Protein AF-S9UKL9-F1 (afdb_monomer_lite)

Foldseek 3Di:
DKFKFFWADWDWDDDVPKTKIKTKGFTDDDPPDPDDDPDPPTDIAMEIEIHPPPPVVVCPVQHDGGFMKMKFADKDFQKDKDFDQPPPDDPPDDDDDDPDPPRPTDIDIHTRIHGYDYPPGMDMHTD

Organism: NCBI:txid28005

Structure (mmCIF, N/CA/C/O backbone):
data_AF-S9UKL9-F1
#
_entry.id   AF-S9UKL9-F1
#
loop_
_atom_site.group_PDB
_atom_site.id
_atom_site.type_symbol
_atom_site.label_atom_id
_atom_site.label_alt_id
_atom_site.label_comp_id
_atom_site.label_asym_id
_atom_site.label_entity_id
_atom_site.label_seq_id
_atom_site.pdbx_PDB_ins_code
_atom_site.Cartn_x
_atom_site.Cartn_y
_atom_site.Cartn_z
_atom_site.occupancy
_atom_site.B_iso_or_equiv
_atom_site.auth_seq_id
_atom_site.auth_comp_id
_atom_site.auth_asym_id
_atom_site.auth_atom_id
_atom_site.pdbx_PDB_model_num
ATOM 1 N N . MET A 1 1 ? 6.974 -9.326 7.980 1.00 85.88 1 MET A N 1
ATOM 2 C CA . MET A 1 1 ? 7.097 -7.996 8.614 1.00 85.88 1 MET A CA 1
ATOM 3 C C . MET A 1 1 ? 5.695 -7.508 8.927 1.00 85.88 1 MET A C 1
ATOM 5 O O . MET A 1 1 ? 4.810 -7.768 8.120 1.00 85.88 1 MET A O 1
ATOM 9 N N . ALA A 1 2 ? 5.496 -6.842 10.062 1.00 92.44 2 ALA A N 1
ATOM 10 C CA . ALA A 1 2 ? 4.245 -6.166 10.374 1.00 92.44 2 ALA A CA 1
ATOM 11 C C . ALA A 1 2 ? 4.522 -4.734 10.846 1.00 92.44 2 ALA A C 1
ATOM 13 O O . ALA A 1 2 ? 5.532 -4.506 11.511 1.00 92.44 2 ALA A O 1
ATOM 14 N N . CYS A 1 3 ? 3.647 -3.795 10.498 1.00 94.75 3 CYS A N 1
ATOM 15 C CA . CYS A 1 3 ? 3.668 -2.431 11.017 1.00 94.75 3 CYS A CA 1
ATOM 16 C C . CYS A 1 3 ? 2.248 -1.888 11.201 1.00 94.75 3 CYS A C 1
ATOM 18 O O . CYS A 1 3 ? 1.284 -2.382 10.609 1.00 94.75 3 CYS A O 1
ATOM 20 N N . ILE A 1 4 ? 2.138 -0.865 12.044 1.00 96.00 4 ILE A N 1
ATOM 21 C CA . ILE A 1 4 ? 0.932 -0.061 12.226 1.00 96.00 4 ILE A CA 1
ATOM 22 C C . ILE A 1 4 ? 1.278 1.359 11.814 1.00 96.00 4 ILE A C 1
ATOM 24 O O . ILE A 1 4 ? 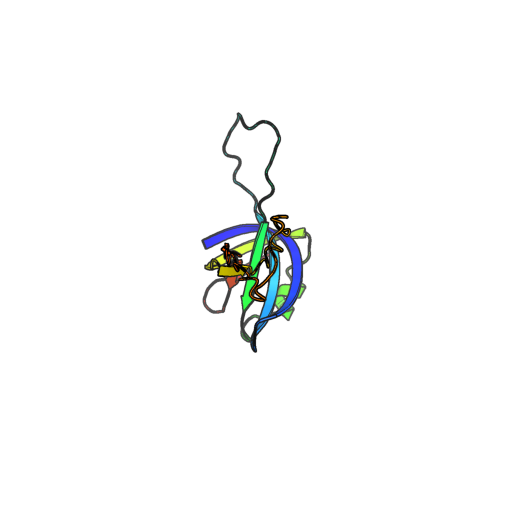2.369 1.851 12.107 1.00 96.00 4 ILE A O 1
ATOM 28 N N . GLY A 1 5 ? 0.357 2.017 11.128 1.00 96.56 5 GLY A N 1
ATOM 29 C CA . GLY A 1 5 ? 0.568 3.393 10.730 1.00 96.56 5 GLY A CA 1
ATOM 30 C C . GLY A 1 5 ? -0.660 4.028 10.117 1.00 96.56 5 GLY A C 1
ATOM 31 O O . GLY A 1 5 ? -1.707 3.397 9.984 1.00 96.56 5 GLY A O 1
ATOM 32 N N . GLN A 1 6 ? -0.514 5.288 9.736 1.00 97.56 6 GLN A N 1
ATOM 33 C CA . GLN A 1 6 ? -1.560 6.060 9.089 1.00 97.56 6 GLN A CA 1
ATOM 34 C C . GLN A 1 6 ? -1.323 6.110 7.580 1.00 97.56 6 GLN A C 1
ATOM 36 O O . GLN A 1 6 ? -0.210 6.374 7.129 1.00 97.56 6 GLN A O 1
ATOM 41 N N . VAL A 1 7 ? -2.367 5.879 6.787 1.00 98.12 7 VAL A N 1
ATOM 42 C CA . VAL A 1 7 ? -2.301 6.025 5.329 1.00 98.12 7 VAL A CA 1
ATOM 43 C C . VAL A 1 7 ? -2.216 7.504 4.969 1.00 98.12 7 VAL A C 1
ATOM 45 O O . VAL A 1 7 ? -3.057 8.294 5.386 1.00 98.12 7 VAL A O 1
ATOM 48 N N . VAL A 1 8 ? -1.220 7.874 4.174 1.00 98.19 8 VAL A N 1
ATOM 49 C CA . VAL A 1 8 ? -0.979 9.256 3.731 1.00 98.19 8 VAL A CA 1
ATOM 50 C C . VAL A 1 8 ? -1.284 9.426 2.248 1.00 98.19 8 VAL A C 1
ATOM 52 O O . VAL A 1 8 ? -1.730 10.491 1.840 1.00 98.19 8 VAL A O 1
ATOM 55 N N . ASP A 1 9 ? -1.112 8.369 1.457 1.00 98.25 9 ASP A N 1
ATOM 56 C CA . ASP A 1 9 ? -1.407 8.393 0.028 1.00 98.25 9 ASP A CA 1
ATOM 57 C C . ASP A 1 9 ? -1.876 7.022 -0.472 1.00 98.25 9 ASP A C 1
ATOM 59 O O . ASP A 1 9 ? -1.535 5.983 0.108 1.00 98.25 9 ASP A O 1
ATOM 63 N N . ILE A 1 10 ? -2.672 7.031 -1.542 1.00 98.06 10 ILE A N 1
ATOM 64 C CA . ILE A 1 10 ? -3.242 5.852 -2.195 1.00 98.06 10 ILE A CA 1
ATOM 65 C C . ILE A 1 10 ? -3.096 6.010 -3.706 1.00 98.06 10 ILE A C 1
ATOM 67 O O . ILE A 1 10 ? -3.619 6.951 -4.297 1.00 98.06 10 ILE A O 1
ATOM 71 N N . GLN A 1 11 ? -2.459 5.034 -4.347 1.00 97.19 11 GLN A N 1
ATOM 72 C CA . GLN A 1 11 ? -2.235 5.037 -5.785 1.00 97.19 11 GLN A CA 1
ATOM 73 C C . GLN A 1 11 ? -2.654 3.712 -6.422 1.00 97.19 11 GLN A C 1
ATOM 75 O O . GLN A 1 11 ? -2.272 2.628 -5.981 1.00 97.19 11 GLN A O 1
ATOM 80 N N . GLU A 1 12 ? -3.390 3.805 -7.524 1.00 95.31 12 GLU A N 1
ATOM 81 C CA . GLU A 1 12 ? -3.663 2.684 -8.417 1.00 95.31 12 GLU A CA 1
ATOM 82 C C . GLU A 1 12 ? -2.726 2.737 -9.624 1.00 95.31 12 GLU A C 1
ATOM 84 O O . GLU A 1 12 ? -2.505 3.796 -10.208 1.00 95.31 12 GLU A O 1
ATOM 89 N N . GLY A 1 13 ? -2.159 1.594 -10.007 1.00 94.12 13 GLY A N 1
ATOM 90 C CA . GLY A 1 13 ? -1.245 1.543 -11.140 1.00 94.12 13 GLY A CA 1
ATOM 91 C C . GLY A 1 13 ? -0.851 0.131 -11.543 1.00 94.12 13 GLY A C 1
ATOM 92 O O . GLY A 1 13 ? -1.511 -0.848 -11.191 1.00 94.12 13 GLY A O 1
ATOM 93 N N . TYR A 1 14 ? 0.248 0.039 -12.288 1.00 93.56 14 TYR A N 1
ATOM 94 C CA . TYR A 1 14 ? 0.787 -1.215 -12.802 1.00 93.56 14 TYR A CA 1
ATOM 95 C C . TYR A 1 14 ? 2.299 -1.280 -12.586 1.00 93.56 14 TYR A C 1
ATOM 97 O O . TYR A 1 14 ? 3.004 -0.279 -12.709 1.00 93.56 14 TYR A O 1
ATOM 105 N N . VAL A 1 15 ? 2.802 -2.476 -12.284 1.00 91.00 15 VAL A N 1
ATOM 106 C CA . VAL A 1 15 ? 4.234 -2.797 -12.279 1.00 91.00 15 VAL A CA 1
ATOM 107 C C . VAL A 1 15 ? 4.437 -3.970 -13.231 1.00 91.00 15 VAL A C 1
ATOM 109 O O . VAL A 1 15 ? 3.997 -5.090 -12.960 1.00 91.00 15 VAL A O 1
ATOM 112 N N . GLY A 1 16 ? 5.063 -3.705 -14.380 1.00 90.38 16 GLY A N 1
ATOM 113 C CA . GLY A 1 16 ? 5.056 -4.647 -15.501 1.00 90.38 16 GLY A CA 1
ATOM 114 C C . GLY A 1 16 ? 3.620 -4.923 -15.958 1.00 90.38 16 GLY A C 1
ATOM 115 O O . GLY A 1 16 ? 2.851 -3.992 -16.170 1.00 90.38 16 GLY A O 1
ATOM 116 N N . ALA A 1 17 ? 3.248 -6.200 -16.059 1.00 90.88 17 ALA A N 1
ATOM 117 C CA . ALA A 1 17 ? 1.888 -6.620 -16.407 1.00 90.88 17 ALA A CA 1
ATOM 118 C C . ALA A 1 17 ? 0.938 -6.741 -15.196 1.00 90.88 17 ALA A C 1
ATOM 120 O O . ALA A 1 17 ? -0.235 -7.054 -15.362 1.00 90.88 17 ALA A O 1
ATOM 121 N N . SER A 1 18 ? 1.426 -6.542 -13.966 1.00 91.38 18 SER A N 1
ATOM 122 C CA . SER A 1 18 ? 0.622 -6.741 -12.755 1.00 91.38 18 SER A CA 1
ATOM 123 C C . SER A 1 18 ? -0.042 -5.446 -12.304 1.00 91.38 18 SER A C 1
ATOM 125 O O . SER A 1 18 ? 0.646 -4.449 -12.084 1.00 91.38 18 SER A O 1
ATOM 127 N N . SER A 1 19 ? -1.362 -5.471 -12.093 1.00 92.69 19 SER A N 1
ATOM 128 C CA . SER A 1 19 ? -2.068 -4.378 -11.417 1.00 92.69 19 SER A CA 1
ATOM 129 C C . SER A 1 19 ? -1.648 -4.293 -9.951 1.00 92.69 19 SER A C 1
ATOM 131 O O . SER A 1 19 ? -1.564 -5.321 -9.266 1.00 92.69 19 SER A O 1
ATOM 133 N N . VAL A 1 20 ? -1.435 -3.076 -9.459 1.00 95.50 20 VAL A N 1
ATOM 134 C CA . VAL A 1 20 ? -0.992 -2.800 -8.092 1.00 95.50 20 VAL A CA 1
ATOM 135 C C . VAL A 1 20 ? -1.873 -1.722 -7.465 1.00 95.50 20 VAL A C 1
ATOM 137 O O . VAL A 1 20 ? -2.192 -0.710 -8.088 1.00 95.50 20 VAL A O 1
ATOM 140 N N . LEU A 1 21 ? -2.249 -1.944 -6.207 1.00 97.12 21 LEU A N 1
ATOM 141 C CA . LEU A 1 21 ? -2.777 -0.911 -5.321 1.00 97.12 21 LEU A CA 1
ATOM 142 C C . LEU A 1 21 ? -1.696 -0.583 -4.288 1.00 97.12 21 LEU A C 1
ATOM 144 O O . LEU A 1 21 ? -1.275 -1.459 -3.527 1.00 97.12 21 LEU A O 1
ATOM 148 N N . GLN A 1 22 ? -1.213 0.652 -4.308 1.00 97.50 22 GLN A N 1
ATOM 149 C CA . GLN A 1 22 ? -0.126 1.131 -3.469 1.00 97.50 22 GLN A CA 1
ATOM 150 C C . GLN A 1 22 ? -0.660 2.076 -2.391 1.00 97.50 22 GLN A C 1
ATOM 152 O O . GLN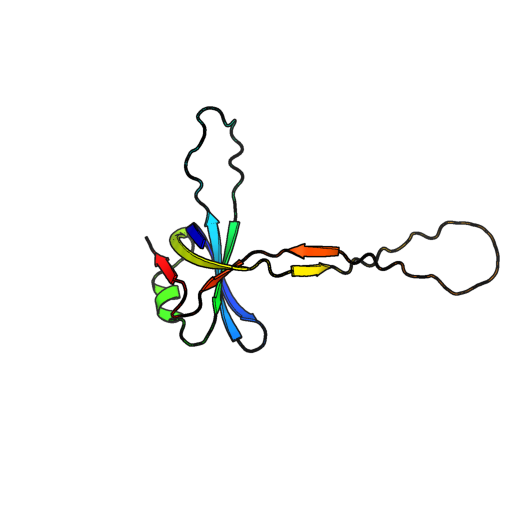 A 1 22 ? -1.487 2.937 -2.673 1.00 97.50 22 GLN A O 1
ATOM 157 N N . PHE A 1 23 ? -0.142 1.935 -1.176 1.00 98.25 23 PHE A N 1
ATOM 158 C CA . PHE A 1 23 ? -0.373 2.851 -0.065 1.00 98.25 23 PHE A CA 1
ATOM 159 C C . PHE A 1 23 ? 0.965 3.407 0.413 1.00 98.25 23 PHE A C 1
ATOM 161 O O . PHE A 1 23 ? 1.949 2.667 0.487 1.00 98.25 23 PHE A O 1
ATOM 168 N N . VAL A 1 24 ? 0.998 4.682 0.781 1.00 98.12 24 VAL A N 1
ATOM 169 C CA . VAL A 1 24 ? 2.084 5.247 1.590 1.00 98.12 24 VAL A CA 1
ATOM 170 C C . VAL A 1 24 ? 1.601 5.278 3.029 1.00 98.12 24 VAL A C 1
ATOM 172 O O . VAL A 1 24 ? 0.569 5.881 3.320 1.00 98.12 24 VAL A O 1
ATOM 175 N N . VAL A 1 25 ? 2.321 4.604 3.920 1.00 97.94 25 VAL A N 1
ATOM 176 C CA . VAL A 1 25 ? 1.957 4.484 5.333 1.00 97.94 25 VAL A CA 1
ATOM 177 C C . VAL A 1 25 ? 3.019 5.169 6.177 1.00 97.94 25 VAL A C 1
ATOM 179 O O . VAL A 1 25 ? 4.185 4.779 6.138 1.00 97.94 25 VAL A O 1
ATOM 182 N N . LYS A 1 26 ? 2.605 6.170 6.953 1.00 97.25 26 LYS A N 1
ATOM 183 C CA . LYS A 1 26 ? 3.415 6.777 8.010 1.00 97.25 26 LYS A CA 1
ATOM 184 C C . LYS A 1 26 ? 3.408 5.847 9.218 1.00 97.25 26 LYS A C 1
ATOM 186 O O . LYS A 1 26 ? 2.351 5.633 9.818 1.00 97.25 26 LYS A O 1
ATOM 191 N N . VAL A 1 27 ? 4.554 5.260 9.541 1.00 94.69 27 VAL A N 1
ATOM 192 C CA . VAL A 1 27 ? 4.693 4.247 10.593 1.00 94.69 27 VAL A CA 1
ATOM 193 C C . VAL A 1 27 ? 4.590 4.913 11.964 1.00 94.69 27 VAL A C 1
ATOM 195 O O . VAL A 1 27 ? 5.123 5.994 12.194 1.00 94.69 27 VAL A O 1
ATOM 198 N N . THR A 1 28 ? 3.857 4.285 12.883 1.00 89.81 28 THR A N 1
ATOM 199 C CA . THR A 1 28 ? 3.820 4.713 14.285 1.00 89.81 28 THR A CA 1
ATOM 200 C C . THR A 1 28 ? 4.910 3.981 15.054 1.00 89.81 28 THR A C 1
ATOM 202 O O . THR A 1 28 ? 4.821 2.768 15.247 1.00 89.81 28 THR A O 1
ATOM 205 N N . GLU A 1 29 ? 5.934 4.706 15.499 1.00 77.88 29 GLU A N 1
ATOM 206 C CA . GLU A 1 29 ? 6.938 4.145 16.398 1.00 77.88 29 GLU A CA 1
ATOM 207 C C . GLU A 1 29 ? 6.358 3.968 17.812 1.00 77.88 29 GLU A C 1
ATOM 209 O O . GLU A 1 29 ? 5.638 4.844 18.308 1.00 77.88 29 GLU A O 1
ATOM 214 N N . PRO A 1 30 ? 6.653 2.851 18.501 1.00 64.56 30 PRO A N 1
ATOM 215 C CA . PRO A 1 30 ? 6.381 2.759 19.925 1.00 64.56 30 PRO A CA 1
ATOM 216 C C . PRO A 1 30 ? 7.244 3.794 20.655 1.00 64.56 30 PRO A C 1
ATOM 218 O O . PRO A 1 30 ? 8.430 3.926 20.373 1.00 64.56 30 PRO A O 1
ATOM 221 N N . VAL A 1 31 ? 6.653 4.526 21.603 1.00 58.38 31 VAL A N 1
ATOM 222 C CA . VAL A 1 31 ? 7.338 5.566 22.387 1.00 58.38 31 VAL A CA 1
ATOM 223 C C . VAL A 1 31 ? 8.475 4.936 23.202 1.00 58.38 31 VAL A C 1
ATOM 225 O O . VAL A 1 31 ? 8.280 4.513 24.338 1.00 58.38 31 VAL A O 1
ATOM 228 N N . SER A 1 32 ? 9.672 4.844 22.625 1.00 58.72 32 SER A N 1
ATOM 229 C CA . SER A 1 32 ? 10.856 4.288 23.277 1.00 58.72 32 SER A CA 1
ATOM 230 C C . SER A 1 32 ? 11.953 5.341 23.403 1.00 58.72 32 SER A C 1
ATOM 232 O O . SER A 1 32 ? 13.004 5.242 22.783 1.00 58.72 32 SER A O 1
ATOM 234 N N . SER A 1 33 ? 11.710 6.378 24.202 1.00 51.31 33 SER A N 1
ATOM 235 C CA . SER A 1 33 ? 12.667 6.864 25.211 1.00 51.31 33 SER A CA 1
ATOM 236 C C . SER A 1 33 ? 12.122 8.126 25.899 1.00 51.31 33 SER A C 1
ATOM 238 O O . SER A 1 33 ? 11.589 9.011 25.231 1.00 51.31 33 SER A O 1
ATOM 240 N N . PRO A 1 34 ? 12.278 8.266 27.228 1.00 55.88 34 PRO A N 1
ATOM 241 C CA . PRO A 1 34 ? 11.916 9.484 27.957 1.00 55.88 34 PRO A CA 1
ATOM 242 C C . PRO A 1 34 ? 12.903 10.655 27.743 1.00 55.88 34 PRO A C 1
ATOM 244 O O . PRO A 1 34 ? 12.807 11.663 28.437 1.00 55.88 34 PRO A O 1
ATOM 247 N N . THR A 1 35 ? 13.847 10.545 26.800 1.00 53.41 35 THR A N 1
ATOM 248 C CA . THR A 1 35 ? 14.955 11.503 26.607 1.00 53.41 35 THR A CA 1
ATOM 249 C C . THR A 1 35 ? 15.140 12.000 25.169 1.00 53.41 35 THR A C 1
ATOM 251 O O . THR A 1 35 ? 16.075 12.756 24.913 1.00 53.41 35 THR A O 1
ATOM 254 N N . ALA A 1 36 ? 14.258 11.650 24.229 1.00 52.03 36 ALA A N 1
ATOM 255 C CA . ALA A 1 36 ? 14.352 12.144 22.857 1.00 52.03 36 ALA A CA 1
ATOM 256 C C . ALA A 1 36 ? 13.843 13.593 22.742 1.00 52.03 36 ALA A C 1
ATOM 258 O O . ALA A 1 36 ? 12.645 13.883 22.754 1.00 52.03 36 ALA A O 1
ATOM 259 N N . THR A 1 37 ? 14.779 14.527 22.610 1.00 50.75 37 THR A N 1
ATOM 260 C CA . THR A 1 37 ? 14.547 15.879 22.100 1.00 50.75 37 THR A CA 1
ATOM 261 C C . THR A 1 37 ? 13.809 15.828 20.759 1.00 50.75 37 THR A C 1
ATOM 263 O O . THR A 1 37 ? 14.379 15.392 19.772 1.00 50.75 37 THR A O 1
ATOM 266 N N . LYS A 1 38 ? 12.543 16.274 20.755 1.00 49.78 38 LYS A N 1
ATOM 267 C CA . LYS A 1 38 ? 11.683 16.742 19.641 1.00 49.78 38 LYS A CA 1
ATOM 268 C C . LYS A 1 38 ? 12.293 16.787 18.223 1.00 49.78 38 LYS A C 1
ATOM 270 O O . LYS A 1 38 ? 12.383 17.843 17.601 1.00 49.78 38 LYS A O 1
ATOM 275 N N . THR A 1 39 ? 12.610 15.641 17.656 1.00 50.16 39 THR A N 1
ATOM 276 C CA . THR A 1 39 ? 12.642 15.443 16.206 1.00 50.16 39 THR A CA 1
ATOM 277 C C . THR A 1 39 ? 12.110 14.037 16.013 1.00 50.16 39 THR A C 1
ATOM 279 O O . THR A 1 39 ? 12.847 13.063 16.054 1.00 50.16 39 THR A O 1
ATOM 282 N N . GLN A 1 40 ? 10.779 13.917 16.020 1.00 61.53 40 GLN A N 1
ATOM 283 C CA . GLN A 1 40 ? 10.135 12.670 15.626 1.00 61.53 40 GLN A CA 1
ATOM 284 C C . GLN A 1 40 ? 10.396 12.538 14.131 1.00 61.53 40 GLN A C 1
ATOM 286 O O . GLN A 1 40 ? 9.721 13.192 13.337 1.00 61.53 40 GLN A O 1
ATOM 291 N N . ASP A 1 41 ? 11.429 11.784 13.771 1.00 75.69 41 ASP A N 1
ATOM 292 C CA . ASP A 1 41 ? 11.676 11.440 12.382 1.00 75.69 41 ASP A CA 1
ATOM 293 C C . ASP A 1 41 ? 10.474 10.625 11.904 1.00 75.69 41 ASP A C 1
ATOM 295 O O . ASP A 1 41 ? 10.159 9.551 12.414 1.00 75.69 41 ASP A O 1
ATOM 299 N N . GLU A 1 42 ? 9.712 11.202 10.982 1.00 88.12 42 GLU A N 1
ATOM 300 C CA . GLU A 1 42 ? 8.542 10.538 10.435 1.00 88.12 42 GLU A CA 1
ATOM 301 C C . GLU A 1 42 ? 9.007 9.457 9.460 1.00 88.12 42 GLU A C 1
ATOM 303 O O . GLU A 1 42 ? 9.525 9.755 8.382 1.00 88.12 42 GLU A O 1
ATOM 308 N N . GLU A 1 43 ? 8.821 8.191 9.828 1.00 92.44 43 GLU A N 1
ATOM 309 C CA . GLU A 1 43 ? 9.140 7.074 8.946 1.00 92.44 43 GLU A CA 1
ATOM 310 C C . GLU A 1 43 ? 7.955 6.749 8.027 1.00 92.44 43 GLU A C 1
ATOM 312 O O . GLU A 1 43 ? 6.808 6.600 8.461 1.00 92.44 43 GLU A O 1
ATOM 317 N N . TYR A 1 44 ? 8.246 6.597 6.736 1.00 95.62 44 TYR A N 1
ATOM 318 C CA . TYR A 1 44 ? 7.268 6.252 5.711 1.00 95.62 44 TYR A CA 1
ATOM 319 C C . TYR A 1 44 ? 7.652 4.945 5.030 1.00 95.62 44 TYR A C 1
ATOM 321 O O . TYR A 1 44 ? 8.797 4.749 4.623 1.00 95.62 44 TYR A O 1
ATOM 329 N N . VAL A 1 45 ? 6.669 4.072 4.828 1.00 96.50 45 VAL A N 1
ATOM 330 C CA . VAL A 1 45 ? 6.844 2.827 4.081 1.00 96.50 45 VAL A CA 1
ATOM 331 C C . VAL A 1 45 ? 5.798 2.698 2.984 1.00 96.50 45 VAL A C 1
ATOM 333 O O . VAL A 1 45 ? 4.616 2.997 3.162 1.00 96.50 45 VAL A O 1
ATOM 336 N N . VAL A 1 46 ? 6.241 2.221 1.824 1.00 97.88 46 VAL A N 1
ATOM 337 C CA . VAL A 1 46 ? 5.359 1.906 0.703 1.00 97.88 46 VAL A CA 1
ATOM 338 C C . VAL A 1 46 ? 4.807 0.495 0.881 1.00 97.88 4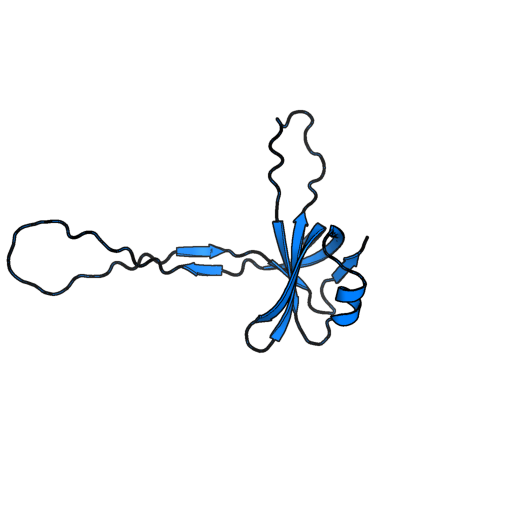6 VAL A C 1
ATOM 340 O O . VAL A 1 46 ? 5.560 -0.460 1.059 1.00 97.88 46 VAL A O 1
ATOM 343 N N . VAL A 1 47 ? 3.493 0.335 0.775 1.00 97.94 47 VAL A N 1
ATOM 344 C CA . VAL A 1 47 ? 2.807 -0.961 0.802 1.00 97.94 47 VAL A CA 1
ATOM 345 C C . VAL A 1 47 ? 2.219 -1.222 -0.576 1.00 97.94 47 VAL A C 1
ATOM 347 O O . VAL A 1 47 ? 1.463 -0.403 -1.086 1.00 97.94 47 VAL A O 1
ATOM 350 N N . ARG A 1 48 ? 2.543 -2.360 -1.192 1.00 97.38 48 ARG A N 1
ATOM 351 C CA . ARG A 1 48 ? 2.031 -2.760 -2.510 1.00 97.38 48 ARG A CA 1
ATOM 352 C C . ARG A 1 48 ? 1.193 -4.018 -2.390 1.00 97.38 48 ARG A C 1
ATOM 354 O O . ARG A 1 48 ? 1.721 -5.096 -2.117 1.00 97.38 48 ARG A O 1
ATOM 361 N N . CYS A 1 49 ? -0.098 -3.883 -2.662 1.00 96.75 49 CYS A N 1
ATOM 362 C CA . CYS A 1 49 ? -0.989 -5.012 -2.875 1.00 96.75 49 CYS A CA 1
ATOM 363 C C . CYS A 1 49 ? -0.901 -5.423 -4.347 1.00 96.75 49 CYS A C 1
ATOM 365 O O . CYS A 1 49 ? -1.277 -4.649 -5.229 1.00 96.75 49 CYS A O 1
ATOM 367 N N . ILE A 1 50 ? -0.369 -6.616 -4.607 1.00 94.12 50 ILE A N 1
ATOM 368 C CA . ILE A 1 50 ? -0.053 -7.108 -5.951 1.00 94.12 50 ILE A CA 1
ATOM 369 C C . ILE A 1 50 ? -0.938 -8.306 -6.296 1.00 94.12 50 ILE A C 1
ATOM 371 O O . ILE A 1 50 ? -1.077 -9.242 -5.505 1.00 94.12 50 ILE A O 1
ATOM 375 N N . GLY A 1 51 ? -1.455 -8.297 -7.524 1.00 87.88 51 GLY A N 1
ATOM 376 C CA . GLY A 1 51 ? -2.159 -9.422 -8.129 1.00 87.88 51 GLY A CA 1
ATOM 377 C C . GLY A 1 51 ? -3.678 -9.276 -8.117 1.00 87.88 51 GLY A C 1
ATOM 378 O O . GLY A 1 51 ? -4.260 -8.538 -7.327 1.00 87.88 51 GLY A O 1
ATOM 379 N N . GLU A 1 52 ? -4.326 -10.022 -9.005 1.00 85.94 52 GLU A N 1
ATOM 380 C CA . GLU A 1 52 ? -5.766 -9.914 -9.283 1.00 85.94 52 GLU A CA 1
ATOM 381 C C . GLU A 1 52 ? -6.652 -10.400 -8.130 1.00 85.94 52 GLU A C 1
ATOM 383 O O . GLU A 1 52 ? -7.806 -10.004 -8.012 1.00 85.94 52 GLU A O 1
ATOM 388 N N . ARG A 1 53 ? -6.106 -11.236 -7.239 1.00 86.31 53 ARG A N 1
ATOM 389 C CA . ARG A 1 53 ? -6.820 -11.739 -6.055 1.00 86.31 53 ARG A CA 1
ATOM 390 C C . ARG A 1 53 ? -6.944 -10.708 -4.936 1.00 86.31 53 ARG A C 1
ATOM 392 O O . ARG A 1 53 ? -7.604 -10.977 -3.937 1.00 86.31 53 ARG A O 1
ATOM 399 N N . VAL A 1 54 ? -6.288 -9.556 -5.063 1.00 89.44 54 VAL A N 1
ATOM 400 C CA . VAL A 1 54 ? -6.441 -8.457 -4.110 1.00 89.44 54 VAL A CA 1
ATOM 401 C C . VAL A 1 54 ? -7.838 -7.854 -4.294 1.00 89.44 54 VAL A C 1
ATOM 403 O O . VAL A 1 54 ? -8.146 -7.378 -5.387 1.00 89.44 54 VAL A O 1
ATOM 406 N N . PRO A 1 55 ? -8.684 -7.799 -3.250 1.00 91.62 55 PRO A N 1
ATOM 407 C CA . PRO A 1 55 ? -10.019 -7.219 -3.352 1.00 91.62 55 PRO A CA 1
ATOM 408 C C . PRO A 1 55 ? -9.948 -5.682 -3.340 1.00 91.62 55 PRO A C 1
ATOM 410 O O . PRO A 1 55 ? -10.311 -5.030 -2.362 1.00 91.62 55 PRO A O 1
ATOM 413 N N . ARG A 1 56 ? -9.453 -5.091 -4.434 1.00 91.50 56 ARG A N 1
ATOM 414 C CA . ARG A 1 56 ? -9.117 -3.657 -4.542 1.00 91.50 56 ARG A CA 1
ATOM 415 C C . ARG A 1 56 ? -10.289 -2.749 -4.184 1.00 91.50 56 ARG A C 1
ATOM 417 O O . ARG A 1 56 ? -10.108 -1.822 -3.408 1.00 91.50 56 ARG A O 1
ATOM 424 N N . LEU A 1 57 ? -11.486 -3.051 -4.689 1.00 91.69 57 LEU A N 1
ATOM 425 C CA . LEU A 1 57 ? -12.687 -2.262 -4.400 1.00 91.69 57 LEU A CA 1
ATOM 426 C C . LEU A 1 57 ? -13.035 -2.259 -2.906 1.00 91.69 57 LEU A C 1
ATOM 428 O O . LEU A 1 57 ? -13.348 -1.204 -2.365 1.00 91.69 57 LEU A O 1
ATOM 432 N N . LEU A 1 58 ? -12.922 -3.407 -2.229 1.00 92.62 58 LEU A N 1
ATOM 433 C CA . LEU A 1 58 ? -13.173 -3.494 -0.787 1.00 92.62 58 LEU A CA 1
ATOM 434 C C . LEU A 1 58 ? -12.115 -2.724 0.005 1.00 92.62 58 LEU A C 1
ATOM 436 O O . LEU A 1 58 ? -12.459 -1.968 0.911 1.00 92.62 58 LEU A 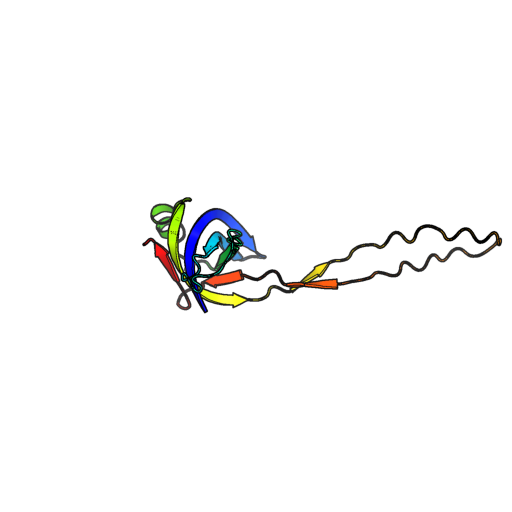O 1
ATOM 440 N N . LEU A 1 59 ? -10.840 -2.858 -0.373 1.00 94.56 59 LEU A N 1
ATOM 441 C CA . LEU A 1 59 ? -9.755 -2.113 0.263 1.00 94.56 59 LEU A CA 1
ATOM 442 C C . LEU A 1 59 ? -9.932 -0.605 0.091 1.00 94.56 59 LEU A C 1
ATOM 444 O O . LEU A 1 59 ? -9.807 0.124 1.063 1.00 94.56 59 LEU A O 1
ATOM 448 N N . LEU A 1 60 ? -10.280 -0.135 -1.107 1.00 94.38 60 LEU A N 1
ATOM 449 C CA . LEU A 1 60 ? -10.526 1.284 -1.369 1.00 94.38 60 LEU A CA 1
ATOM 450 C C . LEU A 1 60 ? -11.776 1.809 -0.656 1.00 94.38 60 LEU A C 1
ATOM 452 O O . LEU A 1 60 ? -11.827 2.987 -0.318 1.00 94.38 60 LEU A O 1
ATOM 456 N N . GLN A 1 61 ? -12.788 0.972 -0.419 1.00 95.12 61 GLN A N 1
ATOM 457 C CA . GLN A 1 61 ? -13.954 1.355 0.380 1.00 95.12 61 GLN A CA 1
ATOM 458 C C . GLN A 1 61 ? -13.610 1.502 1.866 1.00 95.12 61 GLN A C 1
ATOM 460 O O . GLN A 1 61 ? -14.093 2.437 2.502 1.00 95.12 61 GLN A O 1
ATOM 465 N N . GLN A 1 62 ? -12.784 0.598 2.398 1.00 95.50 62 GLN A N 1
ATOM 466 C CA . GLN A 1 62 ? -12.449 0.521 3.823 1.00 95.50 62 GLN A CA 1
ATOM 467 C C . GLN A 1 62 ? -11.277 1.418 4.232 1.00 95.50 62 GLN A C 1
ATOM 469 O O . GLN A 1 62 ? -11.226 1.875 5.368 1.00 95.50 62 GLN A O 1
ATOM 474 N N . ILE A 1 63 ? -10.328 1.652 3.328 1.00 97.00 63 ILE A N 1
ATOM 475 C CA . ILE A 1 63 ? -9.081 2.362 3.603 1.00 97.00 63 ILE A CA 1
ATOM 476 C C . ILE A 1 63 ? -9.078 3.660 2.807 1.00 97.00 63 ILE A C 1
ATOM 478 O O . ILE A 1 63 ? -9.048 3.665 1.575 1.00 97.00 63 ILE A O 1
ATOM 482 N N . ARG A 1 64 ? -9.085 4.776 3.532 1.00 96.50 64 ARG A N 1
ATOM 483 C CA . ARG A 1 64 ? -8.958 6.132 2.992 1.00 96.50 64 ARG A CA 1
ATOM 484 C C . ARG A 1 64 ? -7.657 6.764 3.471 1.00 96.50 64 ARG A C 1
ATOM 486 O O . ARG A 1 64 ? -7.037 6.292 4.425 1.00 96.50 64 ARG A O 1
ATOM 493 N N . VAL A 1 65 ? -7.264 7.866 2.843 1.00 97.25 65 VAL A N 1
ATOM 494 C CA . VAL A 1 65 ? -6.218 8.727 3.406 1.00 97.25 65 VAL A CA 1
ATOM 495 C C . VAL A 1 65 ? -6.614 9.102 4.842 1.00 97.25 65 VAL A C 1
ATOM 497 O O . VAL A 1 65 ? -7.795 9.268 5.144 1.00 97.25 65 VAL A O 1
ATOM 500 N N . HIS A 1 66 ? -5.632 9.150 5.734 1.00 97.06 66 HIS A N 1
ATOM 501 C CA . HIS A 1 66 ? -5.745 9.301 7.186 1.00 97.06 66 HIS A CA 1
ATOM 502 C C . HIS A 1 66 ? -6.296 8.099 7.968 1.00 97.06 66 HIS A C 1
ATOM 504 O O . HIS A 1 66 ? -6.333 8.161 9.198 1.00 97.06 66 HIS A O 1
ATOM 510 N N . THR A 1 67 ? -6.654 6.991 7.311 1.00 97.56 67 THR A N 1
ATOM 511 C CA . THR A 1 67 ? -7.060 5.752 8.002 1.00 97.56 67 THR A CA 1
ATOM 512 C C . THR A 1 67 ? -5.854 5.102 8.677 1.00 97.56 67 THR A C 1
ATOM 514 O O . THR A 1 67 ? -4.799 4.961 8.055 1.00 97.56 67 THR A O 1
ATOM 517 N N . PHE A 1 68 ? -6.006 4.683 9.935 1.00 97.44 68 PHE A N 1
ATOM 518 C CA . PHE A 1 68 ? -5.010 3.847 10.601 1.00 97.44 68 PHE A CA 1
ATOM 519 C C . PHE A 1 68 ? -5.141 2.405 10.126 1.00 97.44 68 PHE A C 1
ATOM 521 O O . PHE A 1 68 ? -6.239 1.864 10.021 1.00 97.44 68 PHE A O 1
ATOM 528 N N . VAL A 1 69 ? -4.012 1.783 9.813 1.00 97.69 69 VAL A N 1
ATOM 529 C CA . VAL A 1 69 ? -3.964 0.440 9.247 1.00 97.69 69 VAL A CA 1
ATOM 530 C C . VAL A 1 69 ? -2.956 -0.428 9.980 1.00 97.69 69 VAL A C 1
ATOM 532 O O . VAL A 1 69 ? -1.879 0.023 10.370 1.00 97.69 69 VAL A O 1
ATOM 535 N N . PHE A 1 70 ? -3.299 -1.705 10.113 1.00 97.06 70 PHE A N 1
ATOM 536 C CA . PHE A 1 70 ? -2.355 -2.769 10.416 1.00 97.06 70 PHE A CA 1
ATOM 537 C C . PHE A 1 70 ? -1.956 -3.455 9.111 1.00 97.06 70 PHE A C 1
ATOM 539 O O . PHE A 1 70 ? -2.812 -3.926 8.355 1.00 97.06 70 PHE A O 1
ATOM 546 N N . VAL A 1 71 ? -0.656 -3.522 8.851 1.00 96.88 71 VAL A N 1
ATOM 547 C CA . VAL A 1 71 ? -0.069 -4.077 7.632 1.00 96.88 71 VAL A CA 1
ATOM 548 C C . VAL A 1 71 ? 0.795 -5.268 8.017 1.00 96.88 71 VAL A C 1
ATOM 550 O O . VAL A 1 71 ? 1.663 -5.157 8.876 1.00 96.88 71 VAL A O 1
ATOM 553 N N . SER A 1 72 ? 0.604 -6.401 7.349 1.00 96.81 72 SER A N 1
ATOM 554 C CA . SER A 1 72 ? 1.484 -7.565 7.445 1.00 96.81 72 SER A CA 1
ATOM 555 C C . SER A 1 72 ? 1.846 -8.044 6.048 1.00 96.81 72 SER A C 1
ATOM 557 O O . SER A 1 7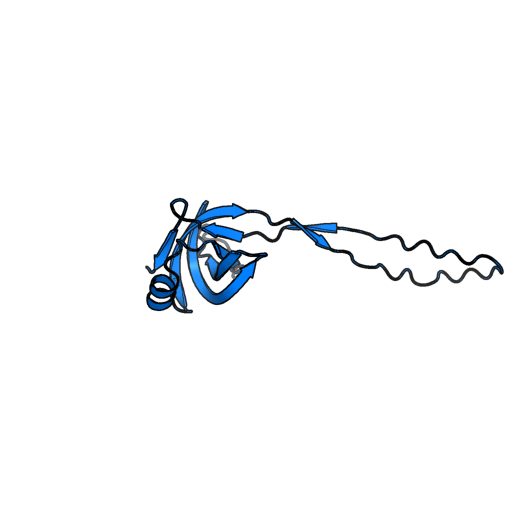2 ? 0.977 -8.189 5.193 1.00 96.81 72 SER A O 1
ATOM 559 N N . GLY A 1 73 ? 3.126 -8.289 5.791 1.00 96.75 73 GLY A N 1
ATOM 560 C CA . GLY A 1 73 ? 3.593 -8.697 4.470 1.00 96.75 73 GLY A CA 1
ATOM 561 C C . GLY A 1 73 ? 5.085 -9.000 4.414 1.00 96.75 73 GLY A C 1
ATOM 562 O O . GLY A 1 73 ? 5.759 -9.184 5.436 1.00 96.75 73 GLY A O 1
ATOM 563 N N . ILE A 1 74 ? 5.608 -9.066 3.193 1.00 96.81 74 ILE A N 1
ATOM 564 C CA . ILE A 1 74 ? 7.016 -9.369 2.917 1.00 96.81 74 ILE A CA 1
ATOM 565 C C . ILE A 1 74 ? 7.750 -8.064 2.617 1.00 96.81 74 ILE A C 1
ATOM 567 O O . ILE A 1 74 ? 7.406 -7.376 1.661 1.00 96.81 74 ILE A O 1
ATOM 571 N N . LEU A 1 75 ? 8.785 -7.740 3.394 1.00 96.94 75 LEU A N 1
ATOM 572 C CA . LEU A 1 75 ? 9.651 -6.599 3.102 1.00 96.94 75 LEU A CA 1
ATOM 573 C C . LEU A 1 75 ? 10.552 -6.928 1.904 1.00 96.94 75 LEU A C 1
ATOM 575 O O . LEU A 1 75 ? 11.256 -7.940 1.897 1.00 96.94 75 LEU A O 1
ATOM 579 N N . ARG A 1 76 ? 10.536 -6.072 0.885 1.00 96.25 76 ARG A N 1
ATOM 580 C CA . ARG A 1 76 ? 11.341 -6.185 -0.336 1.00 96.25 76 ARG A CA 1
ATOM 581 C C . ARG A 1 76 ? 12.168 -4.916 -0.496 1.00 96.25 76 ARG A C 1
ATOM 583 O O . ARG A 1 76 ? 11.624 -3.828 -0.404 1.00 96.25 76 ARG A O 1
ATOM 590 N N . LEU A 1 77 ? 13.460 -5.044 -0.799 1.00 93.88 77 LEU A N 1
ATOM 591 C CA . LEU A 1 77 ? 14.393 -3.906 -0.894 1.00 93.88 77 LEU A CA 1
ATOM 592 C C . LEU A 1 77 ? 14.562 -3.316 -2.308 1.00 93.88 77 LEU A C 1
ATOM 594 O O . LEU A 1 77 ? 15.552 -2.631 -2.534 1.00 93.88 77 LEU A O 1
ATOM 598 N N . ASN A 1 78 ? 13.644 -3.608 -3.244 1.00 93.19 78 ASN A N 1
ATOM 599 C CA . ASN A 1 78 ? 13.611 -3.176 -4.661 1.00 93.19 78 ASN A CA 1
ATOM 600 C C . ASN A 1 78 ? 14.839 -2.373 -5.133 1.00 93.19 78 ASN A C 1
ATOM 602 O O . ASN A 1 78 ? 14.781 -1.146 -5.237 1.00 93.19 78 ASN A O 1
ATOM 606 N N . ARG A 1 79 ? 15.977 -3.042 -5.350 1.00 92.88 79 ARG A N 1
ATOM 607 C CA . ARG A 1 79 ? 17.213 -2.334 -5.688 1.00 92.88 79 ARG A CA 1
ATOM 608 C C . ARG A 1 79 ? 17.125 -1.824 -7.119 1.00 92.88 79 ARG A C 1
ATOM 610 O O . ARG A 1 79 ? 16.856 -2.606 -8.027 1.00 92.88 79 ARG A O 1
ATOM 617 N N . GLN A 1 80 ? 17.349 -0.532 -7.311 1.00 88.62 80 GLN A N 1
ATOM 618 C CA . GLN A 1 80 ? 17.390 0.097 -8.624 1.00 88.62 80 GLN A CA 1
ATOM 619 C C . GLN A 1 80 ? 18.734 0.785 -8.820 1.00 88.62 80 GLN A C 1
ATOM 621 O O . GLN A 1 80 ? 19.245 1.469 -7.930 1.00 88.62 80 GLN A O 1
ATOM 626 N N . ARG A 1 81 ? 19.297 0.593 -10.012 1.00 87.31 81 ARG A N 1
ATOM 627 C CA . ARG A 1 81 ? 20.551 1.211 -10.421 1.00 87.31 81 ARG A CA 1
ATOM 6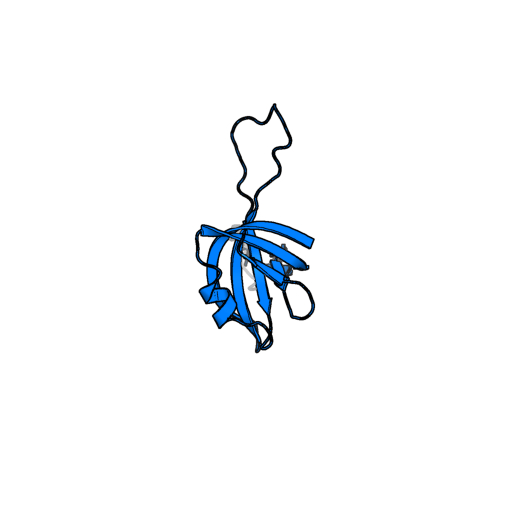28 C C . ARG A 1 81 ? 20.269 2.643 -10.850 1.00 87.31 81 ARG A C 1
ATOM 630 O O . ARG A 1 81 ? 19.593 2.861 -11.853 1.00 87.31 81 ARG A O 1
ATOM 637 N N . SER A 1 82 ? 20.788 3.612 -10.109 1.00 75.94 82 SER A N 1
ATOM 638 C CA . SER A 1 82 ? 20.848 4.989 -10.582 1.00 75.94 82 SER A CA 1
ATOM 639 C C . SER A 1 82 ? 22.062 5.137 -11.487 1.00 75.94 82 SER A C 1
ATOM 641 O O . SER A 1 82 ? 23.196 4.834 -11.097 1.00 75.94 82 SER A O 1
ATOM 643 N N . VAL A 1 83 ? 21.811 5.601 -12.706 1.00 68.25 83 VAL A N 1
ATOM 644 C CA . VAL A 1 83 ? 22.854 6.018 -13.635 1.00 68.25 83 VAL A CA 1
ATOM 645 C C . VAL A 1 83 ? 22.887 7.537 -13.589 1.00 68.25 83 VAL A C 1
ATOM 647 O O . VAL A 1 83 ? 22.160 8.208 -14.317 1.00 68.25 83 VAL A O 1
ATOM 650 N N . HIS A 1 84 ? 23.714 8.094 -12.708 1.00 56.31 84 HIS A N 1
ATOM 651 C CA . HIS A 1 84 ? 24.086 9.495 -12.839 1.00 56.31 84 HIS A CA 1
ATOM 652 C C . HIS A 1 84 ? 25.203 9.571 -13.876 1.00 56.31 84 HIS A C 1
ATOM 654 O O . HIS A 1 84 ? 26.317 9.104 -13.638 1.00 56.31 84 HIS A O 1
ATOM 660 N N . ALA A 1 85 ? 24.908 10.148 -15.042 1.00 49.44 85 ALA A N 1
ATOM 661 C CA . ALA A 1 85 ? 25.958 10.607 -15.935 1.00 49.44 85 ALA A CA 1
ATOM 662 C C . ALA A 1 85 ? 26.719 11.717 -15.201 1.00 49.44 85 ALA A C 1
ATOM 664 O O . ALA A 1 85 ? 26.222 12.833 -15.054 1.00 49.44 85 ALA A O 1
ATOM 665 N N . ALA A 1 86 ? 27.899 11.399 -14.674 1.00 50.59 86 ALA A N 1
ATOM 666 C CA . ALA A 1 86 ? 28.817 12.428 -14.231 1.00 50.59 86 ALA A CA 1
ATOM 667 C C . ALA A 1 86 ? 29.282 13.171 -15.489 1.00 50.59 86 ALA A C 1
ATOM 669 O O . ALA A 1 86 ? 30.046 12.630 -16.287 1.00 50.59 86 ALA A O 1
ATOM 670 N N . VAL A 1 87 ? 28.788 14.394 -15.695 1.00 50.34 87 VAL A N 1
ATOM 671 C CA . VAL A 1 87 ? 29.432 15.332 -16.616 1.00 50.34 87 VAL A CA 1
ATOM 672 C C . VAL A 1 87 ? 30.761 15.676 -15.961 1.00 50.34 87 VAL A C 1
ATOM 674 O O . VAL A 1 87 ? 30.805 16.459 -15.016 1.00 50.34 87 VAL A O 1
ATOM 677 N N . VAL A 1 88 ? 31.833 15.014 -16.392 1.00 54.59 88 VAL A N 1
ATOM 678 C CA . VAL A 1 88 ? 33.187 15.392 -15.994 1.00 54.59 88 VAL A CA 1
ATOM 679 C C . VAL A 1 88 ? 33.414 16.786 -16.586 1.00 54.59 88 VAL A C 1
ATOM 681 O O . VAL A 1 88 ? 33.357 16.917 -17.811 1.00 54.59 88 VAL A O 1
ATOM 684 N N . PRO A 1 89 ? 33.594 17.844 -15.773 1.00 51.69 89 PRO A N 1
ATOM 685 C CA . PRO A 1 89 ? 33.967 19.137 -16.323 1.00 51.69 89 PRO A CA 1
ATOM 686 C C . PRO A 1 89 ? 35.303 18.967 -17.057 1.00 51.69 89 PRO A C 1
ATOM 688 O O . PRO A 1 89 ? 36.173 18.252 -16.549 1.00 51.69 89 PRO A O 1
ATOM 691 N N . PRO A 1 90 ? 35.475 19.567 -18.247 1.00 52.78 90 PRO A N 1
ATOM 692 C CA . PRO A 1 90 ? 36.729 19.472 -18.974 1.00 52.78 90 PRO A CA 1
ATOM 693 C C . PRO A 1 90 ? 37.843 20.001 -18.073 1.00 52.78 90 PRO A C 1
ATOM 695 O O . PRO A 1 90 ? 37.839 21.159 -17.659 1.00 52.78 90 PRO A O 1
ATOM 698 N N . THR A 1 91 ? 38.786 19.135 -17.719 1.00 58.56 91 THR A N 1
ATOM 699 C CA . THR A 1 91 ? 40.059 19.576 -17.171 1.00 58.56 91 THR A CA 1
ATOM 700 C C . THR A 1 91 ? 40.789 20.273 -18.306 1.00 58.56 91 THR A C 1
ATOM 702 O O . THR A 1 91 ? 41.295 19.615 -19.213 1.00 58.56 91 THR A O 1
ATOM 705 N N . ASP A 1 92 ? 40.822 21.606 -18.263 1.00 51.94 92 ASP A N 1
ATOM 706 C CA . ASP A 1 92 ? 41.665 22.428 -19.127 1.00 51.94 92 ASP A CA 1
ATOM 707 C C . ASP A 1 92 ? 43.128 22.001 -18.955 1.00 51.94 92 ASP A C 1
ATOM 709 O O . ASP A 1 92 ? 43.863 22.464 -18.081 1.00 51.94 92 ASP A O 1
ATOM 713 N N . LYS A 1 93 ? 43.566 21.075 -19.803 1.00 51.69 93 LYS A N 1
ATOM 714 C CA . LYS A 1 93 ? 44.969 20.907 -20.146 1.00 51.69 93 LYS A CA 1
ATOM 715 C C . LYS A 1 93 ? 45.082 21.182 -21.630 1.00 51.69 93 LYS A C 1
ATOM 717 O O . LYS A 1 93 ? 44.705 20.356 -22.454 1.00 51.69 93 LYS A O 1
ATOM 722 N N . GLY A 1 94 ? 45.585 22.373 -21.949 1.00 50.53 94 GLY A N 1
ATOM 723 C CA . GLY A 1 94 ? 45.994 22.724 -23.300 1.00 50.53 94 GLY A CA 1
ATOM 724 C C . GLY A 1 94 ? 46.908 21.636 -23.861 1.00 50.53 94 GLY A C 1
ATOM 725 O O . GLY A 1 94 ? 47.978 21.366 -23.321 1.00 50.53 94 GLY A O 1
ATOM 726 N N . GLY A 1 95 ? 46.446 20.986 -24.921 1.00 44.25 95 GLY A N 1
ATOM 727 C CA . GLY A 1 95 ? 47.156 19.910 -25.593 1.00 44.25 95 GLY A CA 1
ATOM 728 C C . GLY A 1 95 ? 46.304 19.382 -26.734 1.00 44.25 95 GLY A C 1
ATOM 729 O O . GLY A 1 95 ? 45.292 18.728 -26.511 1.00 44.25 95 GLY A O 1
ATOM 730 N N . ALA A 1 96 ? 46.681 19.732 -27.959 1.00 51.06 96 ALA A N 1
ATOM 731 C CA . ALA A 1 96 ? 46.001 19.312 -29.172 1.00 51.06 96 ALA A CA 1
ATOM 732 C C . ALA A 1 96 ? 46.019 17.780 -29.341 1.00 51.06 96 ALA A C 1
ATOM 734 O O . ALA A 1 96 ? 47.077 17.162 -29.259 1.00 51.06 96 ALA A O 1
ATOM 735 N N . GLY A 1 97 ? 44.858 17.208 -29.678 1.00 46.44 97 GLY A N 1
ATOM 736 C CA . GLY A 1 97 ? 44.740 15.894 -30.319 1.00 46.44 97 GLY A CA 1
ATOM 737 C C . GLY A 1 97 ? 44.130 14.787 -29.454 1.00 46.44 97 GLY A C 1
ATOM 738 O O . GLY A 1 97 ? 44.732 14.344 -28.484 1.00 46.44 97 GLY A O 1
ATOM 739 N N . GLY A 1 98 ? 42.963 14.282 -29.877 1.00 42.44 98 GLY A N 1
ATOM 740 C CA . GLY A 1 98 ? 42.404 13.000 -29.428 1.00 42.44 98 GLY A CA 1
ATOM 741 C C . GLY A 1 98 ? 40.947 13.076 -28.969 1.00 42.44 98 GLY A C 1
ATOM 742 O O . GLY A 1 98 ? 40.672 13.344 -27.805 1.00 42.44 98 GLY A O 1
ATOM 743 N N . SER A 1 99 ? 39.996 12.809 -29.873 1.00 48.88 99 SER A N 1
ATOM 744 C CA . SER A 1 99 ? 38.590 12.600 -29.511 1.00 48.88 99 SER A CA 1
ATOM 745 C C . SER A 1 99 ? 38.419 11.241 -28.827 1.00 48.88 99 SER A C 1
ATOM 747 O O . SER A 1 99 ? 38.543 10.198 -29.468 1.00 48.88 99 SER A O 1
ATOM 749 N N . GLY A 1 100 ? 38.108 11.256 -27.537 1.00 46.28 100 GLY A N 1
ATOM 750 C CA . GLY A 1 100 ? 37.812 10.050 -26.769 1.00 46.28 100 GLY A CA 1
ATOM 751 C C . GLY A 1 100 ? 37.538 10.387 -25.313 1.00 46.28 100 GLY A C 1
ATOM 752 O O . GLY A 1 100 ? 38.285 9.976 -24.436 1.00 46.28 100 GLY A O 1
ATOM 753 N N . GLY A 1 101 ? 36.509 11.197 -25.051 1.00 47.75 101 GLY A N 1
ATOM 754 C CA . GLY A 1 101 ? 36.054 11.439 -23.684 1.00 47.75 101 GLY A CA 1
ATOM 755 C C . GLY A 1 101 ? 35.450 10.161 -23.105 1.00 47.75 101 GLY A C 1
ATOM 756 O O . GLY A 1 101 ? 34.285 9.862 -23.363 1.00 47.75 101 GLY A O 1
ATOM 757 N N . GLU A 1 102 ? 36.232 9.394 -22.343 1.00 48.44 102 GLU A N 1
ATOM 758 C CA . GLU A 1 102 ? 35.712 8.278 -21.553 1.00 48.44 102 GLU A CA 1
ATOM 759 C C . GLU A 1 102 ? 34.728 8.822 -20.516 1.00 48.44 102 GLU A C 1
ATOM 761 O O . GLU A 1 102 ? 35.083 9.489 -19.543 1.00 48.44 102 GLU A O 1
ATOM 766 N N . THR A 1 103 ? 33.447 8.549 -20.747 1.00 52.19 103 THR A N 1
ATOM 767 C CA . THR A 1 103 ? 32.400 8.850 -19.778 1.00 52.19 103 THR A CA 1
ATOM 768 C C . THR A 1 103 ? 32.502 7.811 -18.667 1.00 52.19 103 THR A C 1
ATOM 770 O O . THR A 1 103 ? 32.056 6.676 -18.833 1.00 52.19 103 THR A O 1
ATOM 773 N N . VAL A 1 104 ? 33.101 8.169 -17.530 1.00 54.59 104 VAL A N 1
ATOM 774 C CA . VAL A 1 104 ? 33.116 7.295 -16.349 1.00 54.59 104 VAL A CA 1
ATOM 775 C C . VAL A 1 104 ? 31.704 7.275 -15.761 1.00 54.59 104 VAL A C 1
ATOM 777 O O . VAL A 1 104 ? 31.321 8.121 -14.953 1.00 54.59 104 VAL A O 1
ATOM 780 N N . GLN A 1 105 ? 30.889 6.322 -16.210 1.00 57.75 105 GLN A N 1
ATOM 781 C CA . GLN A 1 105 ? 29.563 6.083 -15.652 1.00 57.75 105 GLN A CA 1
ATOM 782 C C . GLN A 1 105 ? 29.708 5.512 -14.237 1.00 57.75 105 GLN A C 1
ATOM 784 O O . GLN A 1 105 ? 29.955 4.322 -14.043 1.00 57.75 105 GLN A O 1
ATOM 789 N N . SER A 1 106 ? 29.533 6.363 -13.226 1.00 61.91 106 SER A N 1
ATOM 790 C CA . SER A 1 106 ? 29.371 5.904 -11.849 1.00 61.91 106 SER A CA 1
ATOM 791 C C . SER A 1 106 ? 27.935 5.418 -11.666 1.00 61.91 106 SER A C 1
ATOM 793 O O . SER A 1 106 ? 27.000 6.209 -11.545 1.00 61.91 106 SER A O 1
ATOM 795 N N . SER A 1 107 ? 27.741 4.100 -11.684 1.00 75.69 107 SER A N 1
ATOM 796 C CA . SER A 1 107 ? 26.452 3.501 -11.346 1.00 75.69 107 SER A CA 1
ATOM 797 C C . SER A 1 107 ? 26.387 3.201 -9.852 1.00 75.69 107 SER A C 1
ATOM 799 O O . SER A 1 107 ? 27.265 2.500 -9.343 1.00 75.69 107 SER A O 1
ATOM 801 N N . LYS A 1 108 ? 25.345 3.667 -9.162 1.00 86.44 108 LYS A N 1
ATOM 802 C CA . LYS A 1 108 ? 25.083 3.323 -7.756 1.00 86.44 108 LYS A CA 1
ATOM 803 C C . LYS A 1 108 ? 23.759 2.583 -7.634 1.00 86.44 108 LYS A C 1
ATOM 805 O O . LYS A 1 108 ? 22.773 2.987 -8.244 1.00 86.44 108 LYS A O 1
ATOM 810 N N . ASP A 1 109 ? 23.737 1.536 -6.819 1.00 88.06 109 ASP A N 1
ATOM 811 C CA . ASP A 1 109 ? 22.514 0.799 -6.511 1.00 88.06 109 ASP A CA 1
ATOM 812 C C . ASP A 1 109 ? 21.857 1.376 -5.257 1.00 88.06 109 ASP A C 1
ATOM 814 O O . ASP A 1 109 ? 22.476 1.451 -4.195 1.00 88.06 109 ASP A O 1
ATOM 818 N N . TYR A 1 110 ? 20.589 1.759 -5.380 1.00 91.94 110 TYR A N 1
ATOM 819 C CA . TYR A 1 110 ? 19.771 2.278 -4.287 1.00 91.94 110 TYR A CA 1
ATOM 820 C C . TYR A 1 110 ? 18.640 1.304 -3.975 1.00 91.94 110 TYR A C 1
ATOM 822 O O . TYR A 1 110 ? 18.050 0.716 -4.880 1.00 91.94 110 TYR A O 1
ATOM 830 N N . ALA A 1 111 ? 18.333 1.116 -2.694 1.00 93.50 111 ALA A N 1
ATOM 831 C CA . ALA A 1 111 ? 17.203 0.303 -2.261 1.00 93.50 111 ALA A CA 1
ATOM 832 C C . ALA A 1 111 ? 15.941 1.164 -2.144 1.00 93.50 111 ALA A C 1
ATOM 834 O O . ALA A 1 111 ? 15.964 2.207 -1.499 1.00 93.50 111 ALA A O 1
ATOM 835 N N . PHE A 1 112 ? 14.836 0.688 -2.716 1.00 94.94 112 PHE A N 1
ATOM 836 C CA . PHE A 1 112 ? 13.516 1.310 -2.589 1.00 94.94 112 PHE A CA 1
ATOM 837 C C . PHE A 1 112 ? 12.588 0.352 -1.827 1.00 94.94 112 PHE A C 1
ATOM 839 O O . PHE A 1 112 ? 11.878 -0.446 -2.447 1.00 94.94 112 PHE A O 1
ATOM 846 N N . PRO A 1 113 ? 12.646 0.331 -0.483 1.00 96.25 113 PRO A N 1
ATOM 847 C CA . PRO A 1 113 ? 11.936 -0.660 0.310 1.00 96.25 113 PRO A CA 1
ATOM 848 C C . PRO A 1 113 ? 10.416 -0.552 0.140 1.00 96.25 113 PRO A C 1
ATOM 850 O O . PRO A 1 113 ? 9.853 0.540 0.103 1.00 96.25 113 PRO A O 1
ATOM 853 N N . TYR A 1 114 ? 9.742 -1.698 0.068 1.00 97.25 114 TYR A N 1
ATOM 854 C CA . TYR A 1 114 ? 8.285 -1.776 0.121 1.00 97.25 114 TYR A CA 1
ATOM 855 C C . TYR A 1 114 ? 7.815 -3.064 0.803 1.00 97.25 114 TYR A C 1
ATOM 857 O O . TYR A 1 114 ? 8.509 -4.084 0.794 1.00 97.25 114 TYR A O 1
ATOM 865 N N . ILE A 1 115 ? 6.612 -3.031 1.371 1.00 97.75 115 ILE A N 1
ATOM 866 C CA . ILE A 1 115 ? 5.922 -4.202 1.911 1.00 97.75 115 ILE A CA 1
ATOM 867 C C . ILE A 1 115 ? 5.028 -4.776 0.817 1.00 97.75 115 ILE A C 1
ATOM 869 O O . ILE A 1 115 ? 4.093 -4.127 0.352 1.00 97.75 115 ILE A O 1
ATOM 873 N N . GLN A 1 116 ? 5.311 -6.002 0.399 1.00 96.94 116 GLN A N 1
ATOM 874 C CA . GLN A 1 116 ? 4.498 -6.742 -0.553 1.00 96.94 116 GLN A CA 1
ATOM 875 C C . GLN A 1 116 ? 3.362 -7.478 0.165 1.00 96.94 116 GLN A C 1
ATOM 877 O O . GLN A 1 116 ? 3.611 -8.264 1.084 1.00 96.94 116 GLN A O 1
ATOM 882 N N . ILE A 1 117 ? 2.137 -7.276 -0.319 1.00 96.56 117 ILE A N 1
ATOM 883 C CA . ILE A 1 117 ? 0.936 -8.037 0.036 1.00 96.56 117 ILE A CA 1
ATOM 884 C C . ILE A 1 117 ? 0.457 -8.767 -1.218 1.00 96.56 117 ILE A C 1
ATOM 886 O O . ILE A 1 117 ? 0.210 -8.143 -2.250 1.00 96.56 117 ILE A O 1
ATOM 890 N N . SER A 1 118 ? 0.316 -10.085 -1.138 1.00 92.88 118 SER A N 1
ATOM 891 C CA . SER A 1 118 ? -0.177 -10.916 -2.238 1.00 92.88 118 SER A CA 1
ATOM 892 C C . SER A 1 118 ? -0.913 -12.128 -1.664 1.00 92.88 118 SER A C 1
ATOM 894 O O . SER A 1 118 ? -0.242 -13.029 -1.152 1.00 92.88 118 SER A O 1
ATOM 896 N N . PRO A 1 119 ? -2.256 -12.187 -1.731 1.00 87.06 119 PRO A N 1
ATOM 897 C CA . PRO A 1 119 ? -3.028 -13.283 -1.152 1.00 87.06 119 PRO A CA 1
ATOM 898 C C . PRO A 1 119 ? -2.531 -14.671 -1.603 1.00 87.06 119 PRO A C 1
ATOM 900 O O . PRO A 1 119 ? -2.274 -14.861 -2.795 1.00 87.06 119 PRO A O 1
ATOM 903 N N . PRO A 1 120 ? -2.409 -15.651 -0.685 1.00 87.06 120 PRO A N 1
ATOM 904 C CA . PRO A 1 120 ? -2.840 -15.624 0.722 1.00 87.06 120 PRO A CA 1
ATOM 905 C C . PRO A 1 120 ? -1.829 -14.986 1.698 1.00 87.06 120 PRO A C 1
ATOM 907 O O . PRO A 1 120 ? -2.042 -15.011 2.907 1.00 87.06 120 PRO A O 1
ATOM 910 N N . PHE A 1 121 ? -0.717 -14.441 1.205 1.00 88.44 121 PHE A N 1
ATOM 911 C CA . PHE A 1 121 ? 0.385 -13.952 2.027 1.00 88.44 121 PHE A CA 1
ATOM 912 C C . PHE A 1 121 ? 0.284 -12.447 2.284 1.00 88.44 121 PHE A C 1
ATOM 914 O O . PHE A 1 121 ? 0.366 -11.621 1.371 1.00 88.44 121 PHE A O 1
ATOM 921 N N . GLY A 1 122 ? 0.182 -12.101 3.564 1.00 93.56 122 GLY A N 1
ATOM 922 C CA . GLY A 1 122 ? 0.052 -10.722 4.007 1.00 93.56 122 GLY A CA 1
ATOM 923 C C . GLY A 1 122 ? -1.360 -10.164 3.845 1.00 93.56 122 GLY A C 1
ATOM 924 O O . GLY A 1 122 ? -2.206 -10.716 3.143 1.00 93.56 122 GLY A O 1
ATOM 925 N N . PHE A 1 123 ? -1.616 -9.062 4.534 1.00 94.62 123 PHE A N 1
ATOM 926 C CA . PHE A 1 123 ? -2.884 -8.351 4.528 1.00 94.62 123 PHE A CA 1
ATOM 927 C C . PHE A 1 123 ? -2.682 -6.908 4.988 1.00 94.62 123 PHE A C 1
ATOM 929 O O . PHE A 1 123 ? -1.700 -6.573 5.651 1.00 94.62 123 PHE A O 1
ATOM 936 N N . ILE A 1 124 ? -3.650 -6.067 4.649 1.00 96.25 124 ILE A N 1
ATOM 937 C CA . ILE A 1 124 ? -3.809 -4.726 5.198 1.00 96.25 124 ILE A CA 1
ATOM 938 C C . ILE A 1 124 ? -5.228 -4.626 5.746 1.00 96.25 124 ILE A C 1
ATOM 940 O O . ILE A 1 124 ? -6.175 -5.082 5.102 1.00 96.25 124 ILE A O 1
ATOM 944 N N . LYS A 1 125 ? -5.369 -4.091 6.955 1.00 95.50 125 LYS A N 1
ATOM 945 C CA . LYS A 1 125 ? -6.653 -3.976 7.645 1.00 95.50 125 LYS A CA 1
ATOM 946 C C . LYS A 1 125 ? -6.782 -2.585 8.252 1.00 95.50 125 LYS A C 1
ATOM 948 O O . LYS A 1 125 ? -5.878 -2.165 8.968 1.00 95.50 125 LYS A O 1
ATOM 953 N N . ALA A 1 126 ? -7.892 -1.905 7.973 1.00 95.81 126 ALA A N 1
ATOM 954 C CA . ALA A 1 126 ? -8.266 -0.675 8.669 1.00 95.81 126 ALA A CA 1
ATOM 955 C C . ALA A 1 126 ? -8.541 -0.963 10.156 1.00 95.81 126 ALA A C 1
ATOM 957 O O . ALA A 1 126 ? -9.132 -2.000 10.482 1.00 95.81 126 ALA A O 1
ATOM 958 N N . LEU A 1 127 ? -8.074 -0.073 11.029 1.00 93.19 127 LEU A N 1
ATOM 959 C CA . LEU A 1 127 ? -8.254 -0.116 12.481 1.00 93.19 127 LEU A CA 1
ATOM 960 C C . LEU A 1 127 ? -9.396 0.796 12.930 1.00 93.19 127 LEU A C 1
ATOM 962 O O . LEU A 1 127 ? -9.557 1.877 12.321 1.00 93.19 127 LEU A O 1
#

pLDDT: mean 82.28, std 18.79, range [42.44, 98.25]

Radius of gyration: 21.82 Å; chains: 1; bounding box: 61×38×58 Å

Sequence (127 aa):
MACIGQVVDIQEGYVGASSVLQFVVKVTEPVSSPTATKTQDEEYVVVRCIGERVPRLLLLQQIRVHTFVFVSGILRLNRQRSVHAAVVPPTDKGGAGGSGGETVQSSKDYAFPYIQISPPFGFIKAL

Secondary structure (DSSP, 8-state):
-EEEEEEEEEEEEEETTEEEEEEEEEE------TT--S-----EEEEEEESTTS-HHHHHHH--TT-EEEEE-EEE--EEEEEE---------------------EEEEEE--EEEEBTTB-EEEE-

InterPro domains:
  IPR012340 Nucleic acid-binding, OB-fold [G3DSA:2.40.50.140] (1-127)
  IPR060760 RNA editing complex, structural subunit MP81-like [PF27771] (4-80)